Protein AF-A0A2T4DPK3-F1 (afdb_monomer_lite)

Sequence (146 aa):
MIRSFSLILILFILVSCKNNRKTTLDGHSAIIKHDRYYSRKYETYIPNKEDINRGLSLFKNSIIESDYFFKDSPDILDSVYKQYFGYFEEQDKILLINCLCELWDFPEAKNEFNSKLVIPDDGGICYFRAYINLDKNTVNLIVNGE

Structure (mmCIF, N/CA/C/O backbone):
data_AF-A0A2T4DPK3-F1
#
_entry.id   AF-A0A2T4DPK3-F1
#
loop_
_atom_site.group_PDB
_atom_site.id
_atom_site.type_symbol
_atom_site.label_atom_id
_atom_site.label_alt_id
_atom_site.label_comp_id
_atom_site.label_asym_id
_atom_site.label_entity_id
_atom_site.label_seq_id
_atom_site.pdbx_PDB_ins_code
_atom_site.Cartn_x
_atom_site.Cartn_y
_atom_site.Cartn_z
_atom_site.occupancy
_atom_site.B_iso_or_equiv
_atom_site.auth_seq_id
_atom_site.auth_comp_id
_atom_site.auth_asym_id
_atom_site.auth_atom_id
_atom_site.pdbx_PDB_model_num
ATOM 1 N N . MET A 1 1 ? 21.869 40.919 49.041 1.00 46.28 1 MET A N 1
ATOM 2 C CA . MET A 1 1 ? 20.991 39.728 49.026 1.00 46.28 1 MET A CA 1
ATOM 3 C C . MET A 1 1 ? 20.215 39.721 47.710 1.00 46.28 1 MET A C 1
ATOM 5 O O . MET A 1 1 ? 19.106 40.220 47.653 1.00 46.28 1 MET A O 1
ATOM 9 N N . ILE A 1 2 ? 20.827 39.265 46.615 1.00 48.38 2 ILE A N 1
ATOM 10 C CA . ILE A 1 2 ? 20.151 39.124 45.315 1.00 48.38 2 ILE A CA 1
ATOM 11 C C . ILE A 1 2 ? 20.593 37.761 44.799 1.00 48.38 2 ILE A C 1
ATOM 13 O O . ILE A 1 2 ? 21.695 37.605 44.282 1.00 48.38 2 ILE A O 1
ATOM 17 N N . ARG A 1 3 ? 19.792 36.742 45.102 1.00 48.44 3 ARG A N 1
ATOM 18 C CA . ARG A 1 3 ? 20.008 35.365 44.667 1.00 48.44 3 ARG A CA 1
ATOM 19 C C . ARG A 1 3 ? 18.900 35.008 43.683 1.00 48.44 3 ARG A C 1
ATOM 21 O O . ARG A 1 3 ? 17.728 35.140 44.008 1.00 48.44 3 ARG A O 1
ATOM 28 N N . SER A 1 4 ? 19.326 34.503 42.530 1.00 57.00 4 SER A N 1
ATOM 29 C CA . SER A 1 4 ? 18.634 33.435 41.807 1.00 57.00 4 SER A CA 1
ATOM 30 C C . SER A 1 4 ? 17.280 33.776 41.176 1.00 57.00 4 SER A C 1
ATOM 32 O O . SER A 1 4 ? 16.255 33.279 41.622 1.00 57.00 4 SER A O 1
ATOM 34 N N . PHE A 1 5 ? 17.277 34.526 40.068 1.00 52.50 5 PHE A N 1
ATOM 35 C CA . PHE A 1 5 ? 16.100 34.607 39.181 1.00 52.50 5 PHE A CA 1
ATOM 36 C C . PHE A 1 5 ? 16.389 34.361 37.688 1.00 52.50 5 PHE A C 1
ATOM 38 O O . PHE A 1 5 ? 15.512 34.555 36.855 1.00 52.50 5 PHE A O 1
ATOM 45 N N . SER A 1 6 ? 17.582 33.872 37.328 1.00 54.03 6 SER A N 1
ATOM 46 C CA . SER A 1 6 ? 18.004 33.793 35.914 1.00 54.03 6 SER A CA 1
ATOM 47 C C . SER A 1 6 ? 18.073 32.382 35.312 1.00 54.03 6 SER A C 1
ATOM 49 O O . SER A 1 6 ? 18.624 32.227 34.230 1.00 54.03 6 SER A O 1
ATOM 51 N N . LEU A 1 7 ? 17.535 31.345 35.967 1.00 51.59 7 LEU A N 1
ATOM 52 C CA . LEU A 1 7 ? 17.745 29.946 35.540 1.00 51.59 7 LEU A CA 1
ATOM 53 C C . LEU A 1 7 ? 16.506 29.210 34.999 1.00 51.59 7 LEU A C 1
ATOM 55 O O . LEU A 1 7 ? 16.623 28.053 34.614 1.00 51.59 7 LEU A O 1
ATOM 59 N N . ILE A 1 8 ? 15.340 29.860 34.908 1.00 55.25 8 ILE A N 1
ATOM 60 C CA . ILE A 1 8 ? 14.093 29.203 34.454 1.00 55.25 8 ILE A CA 1
ATOM 61 C C . ILE A 1 8 ? 13.805 29.441 32.955 1.00 55.25 8 ILE A C 1
ATOM 63 O O . ILE A 1 8 ? 13.058 28.686 32.340 1.00 55.25 8 ILE A O 1
ATOM 67 N N . LEU A 1 9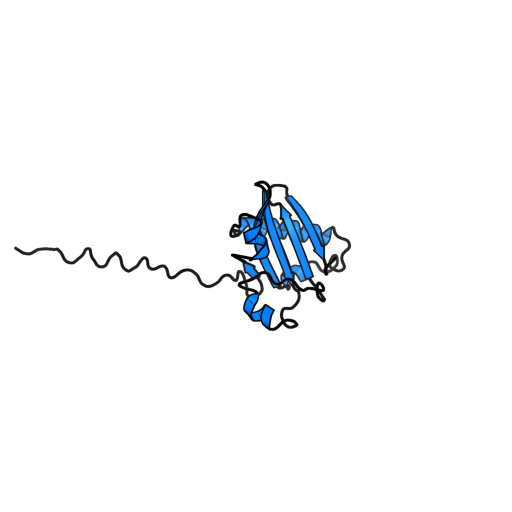 ? 14.449 30.420 32.307 1.00 49.41 9 LEU A N 1
ATOM 68 C CA . LEU A 1 9 ? 14.095 30.815 30.933 1.00 49.41 9 LEU A CA 1
ATOM 69 C C . LEU A 1 9 ? 14.792 30.008 29.816 1.00 49.41 9 LEU A C 1
ATOM 71 O O . LEU A 1 9 ? 14.415 30.125 28.655 1.00 49.41 9 LEU A O 1
ATOM 75 N N . ILE A 1 10 ? 15.783 29.168 30.133 1.00 52.88 10 ILE A N 1
ATOM 76 C CA . ILE A 1 10 ? 16.558 28.423 29.116 1.00 52.88 10 ILE A CA 1
ATOM 77 C C . ILE A 1 10 ? 15.976 27.019 28.845 1.00 52.88 10 ILE A C 1
ATOM 79 O O . ILE A 1 10 ? 16.331 26.382 27.855 1.00 52.88 10 ILE A O 1
ATOM 83 N N . LEU A 1 11 ? 15.014 26.543 29.646 1.00 49.75 11 LEU A N 1
ATOM 84 C CA . LEU A 1 11 ? 14.465 25.188 29.485 1.00 49.75 11 LEU A CA 1
ATOM 85 C C . LEU A 1 11 ? 13.348 25.063 28.429 1.00 49.75 11 LEU A C 1
ATOM 87 O O . LEU A 1 11 ? 12.988 23.951 28.058 1.00 49.75 11 LEU A O 1
ATOM 91 N N . PHE A 1 12 ? 12.818 26.174 27.904 1.00 52.41 12 PHE A N 1
ATOM 92 C CA . PHE A 1 12 ? 11.703 26.152 26.942 1.00 52.41 12 PHE A CA 1
ATOM 93 C C . PHE A 1 12 ? 12.118 26.152 25.459 1.00 52.41 12 PHE A C 1
ATOM 95 O O . PHE A 1 12 ? 11.254 26.080 24.590 1.00 52.41 12 PHE A O 1
ATOM 102 N N . ILE A 1 13 ? 13.418 26.190 25.138 1.00 53.44 13 ILE A N 1
ATOM 103 C CA . ILE A 1 13 ? 13.889 26.336 23.743 1.00 53.44 13 ILE A CA 1
ATOM 104 C C . ILE A 1 13 ? 14.238 24.985 23.077 1.00 53.44 13 ILE A C 1
ATOM 106 O O . ILE A 1 13 ? 14.379 24.915 21.859 1.00 53.44 13 ILE A O 1
ATOM 110 N N . LEU A 1 14 ? 14.300 23.874 23.822 1.00 51.59 14 LEU A N 1
ATOM 111 C CA . LEU A 1 14 ? 14.693 22.567 23.259 1.00 51.59 14 LEU A CA 1
ATOM 112 C C . LEU A 1 14 ? 13.533 21.659 22.820 1.00 51.59 14 LEU A C 1
ATOM 114 O O . LEU A 1 14 ? 13.781 20.596 22.259 1.00 51.59 14 LEU A O 1
ATOM 118 N N . VAL A 1 15 ? 12.273 22.084 22.963 1.00 53.62 15 VAL A N 1
ATOM 119 C CA . VAL A 1 15 ? 11.111 21.355 22.409 1.00 53.62 15 VAL A CA 1
ATOM 120 C C . VAL A 1 15 ? 10.665 21.971 21.078 1.00 53.62 15 VAL A C 1
ATOM 122 O O . VAL A 1 15 ? 9.486 22.043 20.756 1.00 53.62 15 VAL A O 1
ATOM 125 N N . SER A 1 16 ? 11.614 22.421 20.257 1.00 44.09 16 SER A N 1
ATOM 126 C CA . SER A 1 16 ? 11.368 22.573 18.822 1.00 44.09 16 SER A CA 1
ATOM 127 C C . SER A 1 16 ? 11.863 21.309 18.129 1.00 44.09 16 SER A C 1
ATOM 129 O O . SER A 1 16 ? 12.891 21.291 17.452 1.00 44.09 16 SER A O 1
ATOM 131 N N . CYS A 1 17 ? 11.133 20.210 18.344 1.00 53.69 17 CYS A N 1
ATOM 132 C CA . CYS A 1 17 ? 11.230 19.039 17.483 1.00 53.69 17 CYS A CA 1
ATOM 133 C C . CYS A 1 17 ? 10.764 19.471 16.093 1.00 53.69 17 CYS A C 1
ATOM 135 O O . CYS A 1 17 ? 9.573 19.496 15.782 1.00 53.69 17 CYS A O 1
ATOM 137 N N . LYS A 1 18 ? 11.731 19.892 15.276 1.00 48.88 18 LYS A N 1
ATOM 138 C CA . LYS A 1 18 ? 11.544 20.247 13.877 1.00 48.88 18 LYS A CA 1
ATOM 139 C C . LYS A 1 18 ? 11.043 18.995 13.163 1.00 48.88 18 LYS A C 1
ATOM 141 O O . LYS A 1 18 ? 11.782 18.050 12.914 1.00 48.88 18 LYS A O 1
ATOM 146 N N . ASN A 1 19 ? 9.737 19.023 12.944 1.00 46.91 19 ASN A N 1
ATOM 147 C CA . ASN A 1 19 ? 8.870 17.980 12.437 1.00 46.91 19 ASN A CA 1
ATOM 148 C C . ASN A 1 19 ? 9.511 17.162 11.298 1.00 46.91 19 ASN A C 1
ATOM 150 O O . ASN A 1 19 ? 10.030 17.718 10.326 1.00 46.91 19 ASN A O 1
ATOM 154 N N . ASN A 1 20 ? 9.455 15.839 11.445 1.00 45.12 20 ASN A N 1
ATOM 155 C CA . ASN A 1 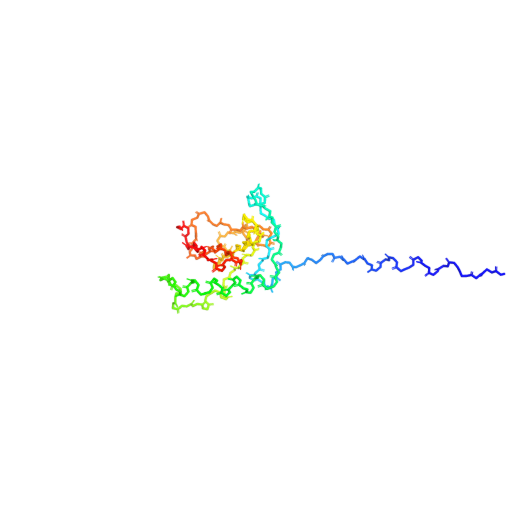20 ? 10.087 14.825 10.605 1.00 45.12 20 ASN A CA 1
ATOM 156 C C . ASN A 1 20 ? 9.738 14.982 9.115 1.00 45.12 20 ASN A C 1
ATOM 158 O O . ASN A 1 20 ? 8.682 14.544 8.655 1.00 45.12 20 ASN A O 1
ATOM 162 N N . ARG A 1 21 ? 10.656 15.549 8.327 1.00 49.47 21 ARG A N 1
ATOM 163 C CA . ARG A 1 21 ? 10.650 15.406 6.865 1.00 49.47 21 ARG A CA 1
ATOM 164 C C . ARG A 1 21 ? 11.509 14.215 6.468 1.00 49.47 21 ARG A C 1
ATOM 166 O O . ARG A 1 21 ? 12.646 14.440 6.079 1.00 49.47 21 ARG A O 1
ATOM 173 N N . LYS A 1 22 ? 10.960 13.000 6.547 1.00 46.69 22 LYS A N 1
ATOM 174 C CA . LYS A 1 22 ? 11.199 11.899 5.589 1.00 46.69 22 LYS A CA 1
ATOM 175 C C . LYS A 1 22 ? 10.021 10.924 5.681 1.00 46.69 22 LYS A C 1
ATOM 177 O O . LYS A 1 22 ? 9.992 10.063 6.548 1.00 46.69 22 LYS A O 1
ATOM 182 N N . THR A 1 23 ? 9.021 11.102 4.821 1.00 50.66 23 THR A N 1
ATOM 183 C CA . THR A 1 23 ? 7.963 10.109 4.560 1.00 50.66 23 THR A CA 1
ATOM 184 C C . THR A 1 23 ? 8.415 9.151 3.465 1.00 50.66 23 THR A C 1
ATOM 186 O O . THR A 1 23 ? 7.747 8.998 2.450 1.00 50.66 23 THR A O 1
ATOM 189 N N . THR A 1 24 ? 9.576 8.534 3.657 1.00 53.00 24 THR A N 1
ATOM 190 C CA . THR A 1 24 ? 10.022 7.417 2.830 1.00 53.00 24 THR A CA 1
ATOM 191 C C . THR A 1 24 ? 10.450 6.284 3.752 1.00 53.00 24 THR A C 1
ATOM 193 O O . THR A 1 24 ? 11.335 6.469 4.585 1.00 53.00 24 THR A O 1
ATOM 196 N N . LEU A 1 25 ? 9.757 5.143 3.670 1.00 58.50 25 LEU A N 1
ATOM 197 C CA . LEU A 1 25 ? 10.115 3.920 4.413 1.00 58.50 25 LEU A CA 1
ATOM 198 C C . LEU A 1 25 ? 11.421 3.325 3.863 1.00 58.50 25 LEU A C 1
ATOM 200 O O . LEU A 1 25 ? 12.259 2.838 4.615 1.00 58.50 25 LEU A O 1
ATOM 204 N N . ASP A 1 26 ? 11.604 3.474 2.556 1.00 62.12 26 ASP A N 1
ATOM 205 C CA . ASP A 1 26 ? 12.797 3.230 1.759 1.00 62.12 26 ASP A CA 1
ATOM 206 C C . ASP A 1 26 ? 12.691 4.134 0.510 1.00 62.12 26 ASP A C 1
ATOM 208 O O . ASP A 1 26 ? 11.678 4.810 0.311 1.00 62.12 26 ASP A O 1
ATOM 212 N N . GLY A 1 27 ? 13.722 4.212 -0.333 1.00 71.31 27 GLY A N 1
ATOM 213 C CA . GLY A 1 27 ? 13.691 5.045 -1.549 1.00 71.31 27 GLY A CA 1
ATOM 214 C C . GLY A 1 27 ? 12.583 4.689 -2.556 1.00 71.31 27 GLY A C 1
ATOM 215 O O . GLY A 1 27 ? 12.406 5.425 -3.524 1.00 71.31 27 GLY A O 1
ATOM 216 N N . HIS A 1 28 ? 11.842 3.600 -2.325 1.00 85.25 28 HIS A N 1
ATOM 217 C CA . HIS A 1 28 ? 10.773 3.092 -3.177 1.00 85.25 28 HIS A CA 1
ATOM 218 C C . HIS A 1 28 ? 9.397 3.130 -2.500 1.00 85.25 28 HIS A C 1
ATOM 220 O O . HIS A 1 28 ? 8.419 2.740 -3.118 1.00 85.25 28 HIS A O 1
ATOM 226 N N . SER A 1 29 ? 9.274 3.623 -1.268 1.00 90.94 29 SER A N 1
ATOM 227 C CA . SER A 1 29 ? 8.033 3.545 -0.497 1.00 90.94 29 SER A CA 1
ATOM 228 C C . SER A 1 29 ? 7.643 4.899 0.070 1.00 90.94 29 SER A C 1
ATOM 230 O O . SER A 1 29 ? 8.423 5.507 0.800 1.00 90.94 29 SER A O 1
ATOM 232 N N . ALA A 1 30 ? 6.406 5.327 -0.164 1.00 92.38 30 ALA A N 1
ATOM 233 C CA . ALA A 1 30 ? 5.857 6.583 0.334 1.00 92.38 30 ALA A CA 1
ATOM 234 C C . ALA A 1 30 ? 4.590 6.363 1.169 1.00 92.38 30 ALA A C 1
ATOM 236 O O . ALA A 1 30 ? 3.742 5.542 0.832 1.00 92.38 30 ALA A O 1
ATOM 237 N N . ILE A 1 31 ? 4.424 7.143 2.240 1.00 93.38 31 ILE A N 1
ATOM 238 C CA . ILE A 1 31 ? 3.141 7.247 2.951 1.00 93.38 31 ILE A CA 1
ATOM 239 C C . ILE A 1 31 ? 2.464 8.539 2.512 1.00 93.38 31 ILE A C 1
ATOM 241 O O . ILE A 1 31 ? 2.960 9.636 2.790 1.00 93.38 31 ILE A O 1
ATOM 245 N N . ILE A 1 32 ? 1.321 8.407 1.849 1.00 93.62 32 ILE A N 1
ATOM 246 C CA . ILE A 1 32 ? 0.525 9.531 1.371 1.00 93.62 32 ILE A CA 1
ATOM 247 C C . ILE A 1 32 ? -0.361 9.997 2.517 1.00 93.62 32 ILE A C 1
ATOM 249 O O . ILE A 1 32 ? -1.195 9.259 3.031 1.00 93.62 32 ILE A O 1
ATOM 253 N N . LYS A 1 33 ? -0.145 11.237 2.954 1.00 87.88 33 LYS A N 1
ATOM 254 C CA . LYS A 1 33 ? -0.878 11.815 4.092 1.00 87.88 33 LYS A CA 1
ATOM 255 C C . LYS A 1 33 ? -2.225 12.396 3.696 1.00 87.88 33 LYS A C 1
ATOM 257 O O . LYS A 1 33 ? -3.095 12.553 4.541 1.00 87.88 33 LYS A O 1
ATOM 262 N N . HIS A 1 34 ? -2.345 12.807 2.443 1.00 84.00 34 HIS A N 1
ATOM 263 C CA . HIS A 1 34 ? -3.517 13.494 1.946 1.00 84.00 34 HIS A CA 1
ATOM 264 C C . HIS A 1 34 ? -3.622 13.249 0.449 1.00 84.00 34 HIS A C 1
ATOM 266 O O . HIS A 1 34 ? -2.676 13.507 -0.292 1.00 84.00 34 HIS A O 1
ATOM 272 N N . ASP A 1 35 ? -4.802 12.840 0.005 1.00 86.56 35 ASP A N 1
ATOM 273 C CA . ASP A 1 35 ? -5.155 12.785 -1.404 1.00 86.56 35 ASP A CA 1
ATOM 274 C C . ASP A 1 35 ? -6.469 13.540 -1.606 1.00 86.56 35 ASP A C 1
ATOM 276 O O . ASP A 1 35 ? -7.427 13.335 -0.870 1.00 86.56 35 ASP A O 1
ATOM 280 N N . ARG A 1 36 ? -6.527 14.469 -2.566 1.00 82.31 36 ARG A N 1
ATOM 281 C CA . ARG A 1 36 ? -7.689 15.366 -2.695 1.00 82.31 36 ARG A CA 1
ATOM 282 C C . ARG A 1 36 ? -8.980 14.605 -2.999 1.00 82.31 36 ARG A C 1
ATOM 284 O O . ARG A 1 36 ? -10.038 15.051 -2.560 1.00 82.31 36 ARG A O 1
ATOM 291 N N . TYR A 1 37 ? -8.907 13.524 -3.769 1.00 82.44 37 TYR A N 1
ATOM 292 C CA . TYR A 1 37 ? -10.083 12.748 -4.136 1.00 82.44 37 TYR A CA 1
ATOM 293 C C . TYR A 1 37 ? -10.598 11.974 -2.921 1.00 82.44 37 TYR A C 1
ATOM 295 O O . TYR A 1 37 ? -11.745 12.165 -2.514 1.00 82.44 37 TYR A O 1
ATOM 303 N N . TYR A 1 38 ? -9.731 11.188 -2.280 1.00 83.62 38 TYR A N 1
ATOM 304 C CA . TYR A 1 38 ? -10.141 10.366 -1.141 1.00 83.62 38 TYR A CA 1
ATOM 305 C C . TYR A 1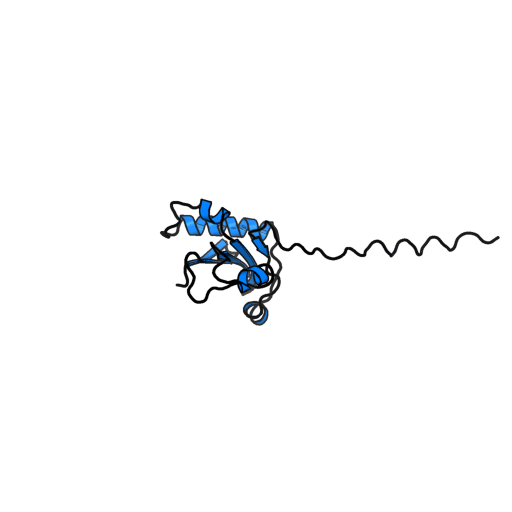 38 ? -10.472 11.197 0.100 1.00 83.62 38 TYR A C 1
ATOM 307 O O . TYR A 1 38 ? -11.498 10.950 0.725 1.00 83.62 38 TYR A O 1
ATOM 315 N N . SER A 1 39 ? -9.697 12.239 0.415 1.00 81.50 39 SER A N 1
ATOM 316 C CA . SER A 1 39 ? -9.938 13.096 1.588 1.00 81.50 39 SER A CA 1
ATOM 317 C C . SER A 1 39 ? -11.242 13.899 1.518 1.00 81.50 39 SER A C 1
ATOM 319 O O . SER A 1 39 ? -11.667 14.456 2.525 1.00 81.50 39 SER A O 1
ATOM 321 N N . ARG A 1 40 ? -11.887 14.003 0.347 1.00 85.12 40 ARG A N 1
ATOM 322 C CA . ARG A 1 40 ? -13.227 14.607 0.223 1.00 85.12 40 ARG A CA 1
ATOM 323 C C . ARG A 1 40 ? -14.355 13.622 0.510 1.00 85.12 40 ARG A C 1
ATOM 325 O O . ARG A 1 40 ? -15.450 14.059 0.849 1.00 85.12 40 ARG A O 1
ATOM 332 N N . LYS A 1 41 ? -14.106 12.330 0.304 1.00 91.56 41 LYS A N 1
ATOM 333 C CA . LYS A 1 41 ? -15.110 11.267 0.398 1.00 91.56 41 LYS A CA 1
ATOM 334 C C . LYS A 1 41 ? -15.014 10.494 1.715 1.00 91.56 41 LYS A C 1
ATOM 336 O O . LYS A 1 41 ? -16.034 10.030 2.208 1.00 91.56 41 LYS A O 1
ATOM 341 N N . TYR A 1 42 ? -13.814 10.390 2.276 1.00 93.62 42 TYR A N 1
ATOM 342 C CA . TYR A 1 42 ? -13.504 9.527 3.407 1.00 93.62 42 TYR A CA 1
ATOM 343 C C . TYR A 1 42 ? -12.702 10.258 4.481 1.00 93.62 42 TYR A C 1
ATOM 345 O O . TYR A 1 42 ? -11.923 11.172 4.194 1.00 93.62 42 TYR A O 1
ATOM 353 N N . GLU A 1 43 ? -12.850 9.800 5.722 1.00 94.94 43 GLU A N 1
ATOM 354 C CA . GLU A 1 43 ? -11.947 10.170 6.806 1.00 94.94 43 GLU A CA 1
ATOM 355 C C . GLU A 1 43 ? -10.603 9.464 6.603 1.00 94.94 43 GLU A C 1
ATOM 357 O O . GLU A 1 43 ? -10.554 8.250 6.426 1.00 94.94 43 GLU A O 1
ATOM 362 N N . THR A 1 44 ? -9.501 10.212 6.610 1.00 94.94 44 THR A N 1
ATOM 363 C CA . THR A 1 44 ? -8.162 9.665 6.345 1.00 94.94 44 THR A CA 1
ATOM 364 C C . THR A 1 44 ? -7.354 9.489 7.619 1.00 94.94 44 THR A C 1
ATOM 366 O O . THR A 1 44 ? -7.419 10.335 8.511 1.00 94.94 44 THR A O 1
ATOM 369 N N . TYR A 1 45 ? -6.492 8.476 7.657 1.00 95.56 45 TYR A N 1
ATOM 370 C CA . TYR A 1 45 ? -5.508 8.289 8.721 1.00 95.56 45 TYR A CA 1
ATOM 371 C C . TYR A 1 45 ? -4.122 8.001 8.137 1.00 95.56 45 TYR A C 1
ATOM 373 O O . TYR A 1 45 ? -3.980 7.625 6.976 1.00 95.56 45 TYR A O 1
ATOM 381 N N . ILE A 1 46 ? -3.078 8.191 8.944 1.00 95.56 46 ILE A N 1
ATOM 382 C CA . ILE A 1 46 ? -1.708 7.834 8.560 1.00 95.56 46 ILE A CA 1
ATOM 383 C C . ILE A 1 46 ? -1.465 6.384 8.996 1.00 95.56 46 ILE A C 1
ATOM 385 O O . ILE A 1 46 ? -1.433 6.142 10.207 1.00 95.56 46 ILE A O 1
ATOM 389 N N . PRO A 1 47 ? -1.269 5.431 8.063 1.00 96.25 47 PRO A N 1
ATOM 390 C CA . PRO A 1 47 ? -0.979 4.048 8.412 1.00 96.25 47 PRO A CA 1
ATOM 391 C C . PRO A 1 47 ? 0.284 3.929 9.253 1.00 96.25 47 PRO A C 1
ATOM 393 O O . PRO A 1 47 ? 1.312 4.544 8.951 1.00 96.25 47 PRO A O 1
ATOM 396 N N . ASN A 1 48 ? 0.210 3.125 10.308 1.00 96.00 48 ASN A N 1
ATOM 397 C CA . ASN A 1 48 ? 1.381 2.786 11.100 1.00 96.00 48 ASN A CA 1
ATOM 398 C C . ASN A 1 48 ? 2.108 1.562 10.499 1.00 96.00 48 ASN A C 1
ATOM 400 O O . ASN A 1 48 ? 1.692 0.983 9.495 1.00 96.00 48 ASN A O 1
ATOM 404 N N . LYS A 1 49 ? 3.224 1.155 11.114 1.00 95.38 49 LYS A N 1
ATOM 405 C CA . LYS A 1 49 ? 4.020 0.013 10.636 1.00 95.38 49 LYS A CA 1
ATOM 406 C C . LYS A 1 49 ? 3.245 -1.312 10.660 1.00 95.38 49 LYS A C 1
ATOM 408 O O . LYS A 1 49 ? 3.462 -2.153 9.795 1.00 95.38 49 LYS A O 1
ATOM 413 N N . GLU A 1 50 ? 2.377 -1.507 11.646 1.00 96.88 50 GLU A N 1
ATOM 414 C CA . GLU A 1 50 ? 1.559 -2.715 11.773 1.00 96.88 50 GLU A CA 1
ATOM 415 C C . GLU A 1 50 ? 0.508 -2.785 10.663 1.00 96.88 50 GLU A C 1
ATOM 417 O O . GLU A 1 50 ? 0.414 -3.811 9.992 1.00 96.88 50 GLU A O 1
ATOM 422 N N . ASP A 1 51 ? -0.195 -1.677 10.405 1.00 97.69 51 ASP A N 1
ATOM 423 C CA . ASP A 1 51 ? -1.158 -1.554 9.309 1.00 97.69 51 ASP A CA 1
ATOM 424 C C . ASP A 1 51 ? -0.491 -1.903 7.968 1.00 97.69 51 ASP A C 1
ATOM 426 O O . ASP A 1 51 ? -1.005 -2.721 7.206 1.00 97.69 51 ASP A O 1
ATOM 430 N N . ILE A 1 52 ? 0.692 -1.329 7.708 1.00 96.56 52 ILE A N 1
ATOM 431 C CA . ILE A 1 52 ? 1.460 -1.558 6.476 1.00 96.56 52 ILE A CA 1
ATOM 432 C C . ILE A 1 52 ? 1.898 -3.018 6.360 1.00 96.56 52 ILE A C 1
ATOM 434 O O . ILE A 1 52 ? 1.694 -3.633 5.318 1.00 96.56 52 ILE A O 1
ATOM 438 N N . ASN A 1 53 ? 2.471 -3.595 7.417 1.00 95.69 53 ASN A N 1
ATOM 439 C CA . ASN A 1 53 ? 2.934 -4.982 7.389 1.00 95.69 53 ASN A CA 1
ATOM 440 C C . ASN A 1 53 ? 1.776 -5.968 7.191 1.00 95.69 53 ASN A C 1
ATOM 442 O O . ASN A 1 53 ? 1.897 -6.915 6.413 1.00 95.69 53 ASN A O 1
ATOM 446 N N . ARG A 1 54 ? 0.648 -5.739 7.875 1.00 96.94 54 ARG A N 1
ATOM 447 C CA . ARG A 1 54 ? -0.559 -6.558 7.732 1.00 96.94 54 ARG A CA 1
ATOM 448 C C . ARG A 1 54 ? -1.119 -6.453 6.319 1.00 96.94 54 ARG A C 1
ATOM 450 O O . ARG A 1 54 ? -1.393 -7.476 5.700 1.00 96.94 54 ARG A O 1
ATOM 457 N N . GLY A 1 55 ? -1.225 -5.235 5.794 1.00 96.38 55 GLY A N 1
ATOM 458 C CA . GLY A 1 55 ? -1.672 -4.997 4.430 1.00 96.38 55 GLY A CA 1
ATOM 459 C C . GLY A 1 55 ? -0.771 -5.650 3.388 1.00 96.38 55 GLY A C 1
ATOM 460 O O . GLY A 1 55 ? -1.262 -6.356 2.518 1.00 96.38 55 GLY A O 1
ATOM 461 N N . LEU A 1 56 ? 0.550 -5.502 3.504 1.00 94.00 56 LEU A N 1
ATOM 462 C CA . LEU A 1 56 ? 1.498 -6.151 2.595 1.00 94.00 56 LEU A CA 1
ATOM 463 C C . LEU A 1 56 ? 1.381 -7.676 2.622 1.00 94.00 56 LEU A C 1
ATOM 465 O O . LEU A 1 56 ? 1.457 -8.298 1.570 1.00 94.00 56 LEU A O 1
ATOM 469 N N . SER A 1 57 ? 1.177 -8.273 3.798 1.00 93.75 57 SER A N 1
ATOM 470 C CA . SER A 1 57 ? 0.958 -9.718 3.922 1.00 93.75 57 SER A CA 1
ATOM 471 C C . SER A 1 57 ? -0.296 -10.165 3.159 1.00 93.75 57 SER A C 1
ATOM 473 O O . SER A 1 57 ? -0.225 -11.062 2.320 1.00 93.75 57 SER A O 1
ATOM 475 N N . LEU A 1 58 ? -1.428 -9.482 3.373 1.00 94.88 58 LEU A N 1
ATOM 476 C CA . LEU A 1 58 ? -2.685 -9.764 2.668 1.00 94.88 58 LEU A CA 1
ATOM 477 C C . LEU A 1 58 ? -2.550 -9.555 1.152 1.00 94.88 58 LEU A C 1
ATOM 479 O O . LEU A 1 58 ? -2.998 -10.386 0.366 1.00 94.88 58 LEU A O 1
ATOM 483 N N . PHE A 1 59 ? -1.884 -8.476 0.744 1.00 92.56 59 PHE A N 1
ATOM 484 C CA . PHE A 1 59 ? -1.633 -8.164 -0.657 1.00 92.56 59 PHE A CA 1
ATOM 485 C C . PHE A 1 59 ? -0.774 -9.232 -1.344 1.00 92.56 59 PHE A C 1
ATOM 487 O O . PHE A 1 59 ? -1.167 -9.736 -2.395 1.00 92.56 59 PHE A O 1
ATOM 494 N N . LYS A 1 60 ? 0.354 -9.633 -0.740 1.00 89.19 60 LYS A N 1
ATOM 495 C CA . LYS A 1 60 ? 1.225 -10.689 -1.283 1.00 89.19 60 LYS A CA 1
ATOM 496 C C . LYS A 1 60 ? 0.456 -11.997 -1.478 1.00 89.19 60 LYS A C 1
ATOM 498 O O . LYS A 1 60 ? 0.560 -12.596 -2.543 1.00 89.19 60 LYS A O 1
ATOM 503 N N . ASN A 1 61 ? -0.367 -12.388 -0.506 1.00 89.31 61 ASN A N 1
ATOM 504 C CA . ASN A 1 61 ? -1.203 -13.583 -0.628 1.00 89.31 61 ASN A CA 1
ATOM 505 C C . ASN A 1 61 ? -2.206 -13.457 -1.785 1.00 89.31 61 ASN A C 1
ATOM 507 O O . ASN A 1 61 ? -2.299 -14.368 -2.600 1.00 89.31 61 ASN A O 1
ATOM 511 N N . SER A 1 62 ? -2.878 -12.306 -1.924 1.00 88.81 62 SER A N 1
ATOM 512 C CA . SER A 1 62 ? -3.835 -12.084 -3.019 1.00 88.81 62 SER A CA 1
ATOM 513 C C . SER A 1 62 ? -3.194 -12.141 -4.412 1.00 88.81 62 SER A C 1
ATOM 515 O O . SER A 1 62 ? -3.809 -12.650 -5.343 1.00 88.81 62 SER A O 1
ATOM 517 N N . ILE A 1 63 ? -1.946 -11.677 -4.551 1.00 84.38 63 ILE A N 1
ATOM 518 C CA . ILE A 1 63 ? -1.189 -11.746 -5.810 1.00 84.38 63 ILE A CA 1
ATOM 519 C C . ILE A 1 63 ? -0.803 -13.193 -6.139 1.00 84.38 63 ILE A C 1
ATOM 521 O O . ILE A 1 63 ? -0.889 -13.603 -7.291 1.00 84.38 63 ILE A O 1
ATOM 525 N N . ILE A 1 64 ? -0.393 -13.979 -5.142 1.00 82.25 64 ILE A N 1
ATOM 526 C CA . ILE A 1 64 ? -0.036 -15.393 -5.341 1.00 82.25 64 ILE A CA 1
ATOM 527 C C . ILE A 1 64 ? -1.266 -16.224 -5.734 1.00 82.25 64 ILE A C 1
ATOM 529 O O . ILE A 1 64 ? -1.166 -17.132 -6.559 1.00 82.25 64 ILE A O 1
ATOM 533 N N . GLU A 1 65 ? -2.419 -15.926 -5.134 1.00 82.31 65 GLU A N 1
ATOM 534 C CA . GLU A 1 65 ? -3.685 -16.609 -5.419 1.00 82.31 65 GLU A CA 1
ATOM 535 C C . GLU A 1 65 ? -4.291 -16.197 -6.762 1.00 82.31 65 GLU A C 1
ATOM 537 O O . GLU A 1 65 ? -4.992 -16.987 -7.394 1.00 82.31 65 GLU A O 1
ATOM 542 N N . SER A 1 66 ? -4.015 -14.977 -7.217 1.00 75.81 66 SER A N 1
ATOM 543 C CA . SER A 1 66 ? -4.438 -14.520 -8.532 1.00 75.81 66 SER A CA 1
ATOM 544 C C . SER A 1 66 ? -3.610 -15.168 -9.647 1.00 75.81 66 SER A C 1
ATOM 546 O O . SER A 1 66 ? -2.387 -15.241 -9.563 1.00 75.81 66 SER A O 1
ATOM 548 N N . ASP A 1 67 ? -4.249 -15.576 -10.744 1.00 66.94 67 ASP A N 1
ATOM 549 C CA . ASP A 1 67 ? -3.564 -16.086 -11.947 1.00 66.94 67 ASP A CA 1
ATOM 550 C C . ASP A 1 67 ? -2.910 -14.963 -12.786 1.00 66.94 67 ASP A C 1
ATOM 552 O O . ASP A 1 67 ? -2.767 -15.066 -14.005 1.00 66.94 67 ASP A O 1
ATOM 556 N N . TYR A 1 68 ? -2.498 -13.863 -12.150 1.00 70.56 68 TYR A N 1
ATOM 557 C CA . TYR A 1 68 ? -1.757 -12.808 -12.832 1.00 70.56 68 TYR A CA 1
ATOM 558 C C . TYR A 1 68 ? -0.327 -13.264 -13.145 1.00 70.56 68 TYR A C 1
ATOM 560 O O . TYR A 1 68 ? 0.257 -14.106 -12.462 1.00 70.56 68 TYR A O 1
ATOM 568 N N . PHE A 1 69 ? 0.266 -12.629 -14.158 1.00 64.56 69 PHE A N 1
ATOM 569 C CA . PHE A 1 69 ? 1.614 -12.885 -14.688 1.00 64.56 69 PHE A CA 1
ATOM 570 C C . PHE A 1 69 ? 2.728 -12.973 -13.622 1.00 64.56 69 PHE A C 1
ATOM 572 O O . PHE A 1 69 ? 3.783 -13.552 -13.858 1.00 64.56 69 PHE A O 1
ATOM 579 N N . PHE A 1 70 ? 2.499 -12.418 -12.432 1.00 64.88 70 PHE A N 1
ATOM 580 C CA . PHE A 1 70 ? 3.478 -12.323 -11.350 1.00 64.88 70 PHE A CA 1
ATOM 581 C C . PHE A 1 70 ? 3.428 -13.468 -10.335 1.00 64.88 70 PHE A C 1
ATOM 583 O O . PHE A 1 70 ? 4.247 -13.485 -9.417 1.00 64.88 70 PHE A O 1
ATOM 590 N N . LYS A 1 71 ? 2.532 -14.448 -10.508 1.00 67.25 71 LYS A N 1
ATOM 591 C CA . LYS A 1 71 ? 2.497 -15.680 -9.702 1.00 67.25 71 LYS A CA 1
ATOM 592 C C . LYS A 1 71 ? 3.857 -16.384 -9.656 1.00 67.25 71 LYS A C 1
ATOM 594 O O . LYS A 1 71 ? 4.278 -16.854 -8.602 1.00 67.25 71 LYS A O 1
ATOM 599 N N . ASP A 1 72 ? 4.570 -16.370 -10.780 1.00 70.00 72 ASP A N 1
ATOM 600 C CA . ASP A 1 72 ? 5.886 -16.996 -10.932 1.00 70.00 72 ASP A CA 1
ATOM 601 C C . ASP A 1 72 ? 7.047 -16.087 -10.482 1.00 70.00 72 ASP A C 1
ATOM 603 O O . ASP A 1 72 ? 8.213 -16.472 -10.549 1.00 70.00 72 ASP A O 1
ATOM 607 N N . SER A 1 73 ? 6.770 -14.852 -10.051 1.00 72.19 73 SER A N 1
ATOM 608 C CA . SER A 1 73 ? 7.788 -13.874 -9.638 1.00 72.19 73 SER A CA 1
ATOM 609 C C . SER A 1 73 ? 7.277 -12.929 -8.539 1.00 72.19 73 SER A C 1
ATOM 611 O O . SER A 1 73 ? 7.261 -11.710 -8.729 1.00 72.19 73 SER A O 1
ATOM 613 N N . PRO A 1 74 ? 6.890 -13.456 -7.360 1.00 70.25 74 PRO A N 1
ATOM 614 C CA . PRO A 1 74 ? 6.363 -12.649 -6.255 1.00 70.25 74 PRO A CA 1
ATOM 615 C C . PRO A 1 74 ? 7.382 -11.630 -5.721 1.00 70.25 74 PRO A C 1
ATOM 617 O O . PRO A 1 74 ? 6.998 -10.584 -5.192 1.00 70.25 74 PRO A O 1
ATOM 620 N N . ASP A 1 75 ? 8.675 -11.894 -5.916 1.00 77.62 75 ASP A N 1
ATOM 621 C CA . ASP A 1 75 ? 9.777 -11.012 -5.519 1.00 77.62 75 ASP A CA 1
ATOM 622 C C . ASP A 1 75 ? 9.751 -9.661 -6.249 1.00 77.62 75 ASP A C 1
ATOM 624 O O . ASP A 1 75 ? 10.315 -8.680 -5.757 1.00 77.62 75 ASP A O 1
ATOM 628 N N . ILE A 1 76 ? 9.044 -9.555 -7.385 1.00 76.75 76 ILE A N 1
ATOM 629 C CA . ILE A 1 76 ? 8.882 -8.276 -8.085 1.00 76.75 76 ILE A CA 1
ATOM 630 C C . ILE A 1 76 ? 8.252 -7.221 -7.173 1.00 76.75 76 ILE A C 1
ATOM 632 O O . ILE A 1 76 ? 8.619 -6.045 -7.234 1.00 76.75 76 ILE A O 1
ATOM 636 N N . LEU A 1 77 ? 7.378 -7.650 -6.256 1.00 79.12 77 LEU A N 1
ATOM 637 C CA . LEU A 1 77 ? 6.727 -6.775 -5.295 1.00 79.12 77 LEU A CA 1
ATOM 638 C C . LEU A 1 77 ? 7.735 -6.093 -4.376 1.00 79.12 77 LEU A C 1
ATOM 640 O O . LEU A 1 77 ? 7.428 -5.027 -3.865 1.00 79.12 77 LEU A O 1
ATOM 644 N N . ASP A 1 78 ? 8.937 -6.624 -4.178 1.00 83.31 78 ASP A N 1
ATOM 645 C CA . ASP A 1 78 ? 9.952 -5.960 -3.361 1.00 83.31 78 ASP A CA 1
ATOM 646 C C . ASP A 1 78 ? 10.715 -4.884 -4.158 1.00 83.31 78 ASP A C 1
ATOM 648 O O . ASP A 1 78 ? 11.144 -3.886 -3.578 1.00 83.31 78 ASP A O 1
ATOM 652 N N . SER A 1 79 ? 10.781 -5.008 -5.489 1.00 84.25 79 SER A N 1
ATOM 653 C CA . SER A 1 79 ? 11.420 -4.026 -6.382 1.00 84.25 79 SER A CA 1
ATOM 654 C C . SER A 1 79 ? 10.538 -2.849 -6.810 1.00 84.25 79 SER A C 1
ATOM 656 O O . SER A 1 79 ? 11.076 -1.813 -7.196 1.00 84.25 79 SER A O 1
ATOM 658 N N . VAL A 1 80 ? 9.208 -2.969 -6.727 1.00 88.12 80 VAL A N 1
ATOM 659 C CA . VAL A 1 80 ? 8.300 -1.898 -7.169 1.00 88.12 80 VAL A CA 1
ATOM 660 C C . VAL A 1 80 ? 8.237 -0.727 -6.192 1.00 88.12 80 VAL A C 1
ATOM 662 O O . VAL A 1 80 ? 8.358 -0.889 -4.969 1.00 88.12 80 VAL A O 1
ATOM 665 N N . TYR A 1 81 ? 7.938 0.445 -6.743 1.00 90.69 81 TYR A N 1
ATOM 666 C CA . TYR A 1 81 ? 7.551 1.621 -5.985 1.00 90.69 81 TYR A CA 1
ATOM 667 C C . TYR A 1 81 ? 6.184 1.408 -5.334 1.00 90.69 81 TYR A C 1
ATOM 669 O O . TYR A 1 81 ? 5.270 0.900 -5.975 1.00 90.69 81 TYR A O 1
ATOM 677 N N . LYS A 1 82 ? 6.028 1.801 -4.068 1.00 93.00 82 LYS A N 1
ATOM 678 C CA . LYS A 1 82 ? 4.821 1.605 -3.260 1.00 93.00 82 LYS A CA 1
ATOM 679 C C . LYS A 1 82 ? 4.354 2.910 -2.643 1.00 93.00 82 LYS A C 1
ATOM 681 O O . LYS A 1 82 ? 5.144 3.646 -2.057 1.00 93.00 82 LYS A O 1
ATOM 686 N N . GLN A 1 83 ? 3.058 3.166 -2.692 1.00 93.94 83 GLN A N 1
ATOM 687 C CA . GLN A 1 83 ? 2.430 4.239 -1.936 1.00 93.94 83 GLN A CA 1
ATOM 688 C C . GLN A 1 83 ? 1.361 3.653 -1.022 1.00 93.94 83 GLN A C 1
ATOM 690 O O . GLN A 1 83 ? 0.530 2.860 -1.458 1.00 93.94 83 GLN A O 1
ATOM 695 N N . TYR A 1 84 ? 1.387 4.060 0.242 1.00 96.00 84 TYR A N 1
ATOM 696 C CA . TYR A 1 84 ? 0.430 3.645 1.260 1.00 96.00 84 TYR A CA 1
ATOM 697 C C . TYR A 1 84 ? -0.478 4.815 1.606 1.00 96.00 84 TYR A C 1
ATOM 699 O O . TYR A 1 84 ? 0.010 5.905 1.917 1.00 96.00 84 TYR A O 1
ATOM 707 N N . PHE A 1 85 ? -1.786 4.590 1.593 1.00 96.56 85 PHE A N 1
ATOM 708 C CA . PHE A 1 85 ? -2.778 5.598 1.948 1.00 96.56 85 PHE A CA 1
ATOM 709 C C . PHE A 1 85 ? -3.881 4.978 2.809 1.00 96.56 85 PHE A C 1
ATOM 711 O O . PHE A 1 85 ? -4.467 3.968 2.429 1.00 96.56 85 PHE A O 1
ATOM 718 N N . GLY A 1 86 ? -4.135 5.562 3.981 1.00 97.12 86 GLY A N 1
ATOM 719 C CA . GLY A 1 86 ? -5.112 5.059 4.944 1.00 97.12 86 GLY A CA 1
ATOM 720 C C . GLY A 1 86 ? -6.389 5.890 4.961 1.00 97.12 86 GLY A C 1
ATOM 721 O O . GLY A 1 86 ? -6.332 7.119 5.055 1.00 97.12 86 GLY A O 1
ATOM 722 N N . TYR A 1 87 ? -7.544 5.232 4.922 1.00 97.25 87 TYR A N 1
ATOM 723 C CA . TYR A 1 87 ? -8.842 5.869 5.137 1.00 97.25 87 TYR A CA 1
ATOM 724 C C . TYR A 1 87 ? -9.843 4.938 5.822 1.00 97.25 87 TYR A C 1
ATOM 726 O O . TYR A 1 87 ? -9.607 3.739 5.932 1.00 97.25 87 TYR A O 1
ATOM 734 N N . PHE A 1 88 ? -10.946 5.501 6.303 1.00 96.56 88 PHE A N 1
ATOM 735 C CA . PHE A 1 88 ? -12.057 4.759 6.881 1.00 96.56 88 PHE A CA 1
ATOM 736 C C . PHE A 1 88 ? -13.246 4.726 5.920 1.00 96.56 88 PHE A C 1
ATOM 738 O O . PHE A 1 88 ? -13.656 5.763 5.392 1.00 96.56 88 PHE A O 1
ATOM 745 N N . GLU A 1 89 ? -13.821 3.542 5.732 1.00 95.31 89 GLU A N 1
ATOM 746 C CA . GLU A 1 89 ? -15.068 3.319 4.997 1.00 95.31 89 GLU A CA 1
ATOM 747 C C . GLU A 1 89 ? -16.007 2.517 5.897 1.00 95.31 89 GLU A C 1
ATOM 749 O O . GLU A 1 89 ? -15.643 1.445 6.359 1.00 95.31 89 GLU A O 1
ATOM 754 N N . GLU A 1 90 ? -17.184 3.064 6.214 1.00 94.31 90 GLU A N 1
ATOM 755 C CA . GLU A 1 90 ? -18.151 2.413 7.120 1.00 94.31 90 GLU A CA 1
ATOM 756 C C . GLU A 1 90 ? -17.542 1.961 8.468 1.00 94.31 90 GLU A C 1
ATOM 758 O O . GLU A 1 90 ? -17.847 0.890 8.972 1.00 94.31 90 GLU A O 1
ATOM 763 N N . GLN A 1 91 ? -16.676 2.794 9.060 1.00 95.44 91 GLN A N 1
ATOM 764 C CA . GLN A 1 91 ? -15.889 2.511 10.277 1.00 95.44 91 GLN A CA 1
ATOM 765 C C . GLN A 1 91 ? -14.779 1.457 10.140 1.00 95.44 91 GLN A C 1
ATOM 767 O O . GLN A 1 91 ? -13.973 1.336 11.063 1.00 95.44 91 GLN A O 1
ATOM 772 N N . ASP A 1 92 ? -14.669 0.767 9.008 1.00 97.50 92 ASP A N 1
ATOM 773 C CA . ASP A 1 92 ? -13.556 -0.141 8.767 1.00 97.50 92 ASP A CA 1
ATOM 774 C C . ASP A 1 92 ? -12.311 0.623 8.332 1.00 97.50 92 ASP A C 1
ATOM 776 O O . ASP A 1 92 ? -12.363 1.583 7.554 1.00 97.50 92 ASP A O 1
ATOM 780 N N . LYS A 1 93 ? -11.160 0.147 8.792 1.00 97.81 93 LYS A N 1
ATOM 781 C CA . LYS A 1 93 ? -9.854 0.652 8.402 1.00 97.81 93 LYS A CA 1
ATOM 782 C C . LYS A 1 93 ? -9.446 0.086 7.039 1.00 97.81 93 LYS A C 1
ATOM 784 O O . LYS A 1 93 ? -9.146 -1.104 6.908 1.00 97.81 93 LYS A O 1
ATOM 789 N N . ILE A 1 94 ? -9.353 0.960 6.041 1.00 98.12 94 ILE A N 1
ATOM 790 C CA . ILE A 1 94 ? -8.912 0.624 4.688 1.00 98.12 94 ILE A CA 1
ATOM 791 C C . ILE A 1 94 ? -7.489 1.126 4.446 1.00 98.12 94 ILE A C 1
ATOM 793 O O . ILE A 1 94 ? -7.184 2.312 4.599 1.00 98.12 94 ILE A O 1
ATOM 797 N N . LEU A 1 95 ? -6.623 0.218 4.005 1.00 98.00 95 LEU A N 1
ATOM 798 C CA . LEU A 1 95 ? -5.303 0.536 3.485 1.00 98.00 95 LEU A CA 1
ATOM 799 C C . LEU A 1 95 ? -5.300 0.376 1.967 1.00 98.00 95 LEU A C 1
ATOM 801 O O . LEU A 1 95 ? -5.442 -0.727 1.443 1.00 98.00 95 LEU A O 1
ATOM 805 N N . LEU A 1 96 ? -5.084 1.481 1.264 1.00 96.75 96 LEU A N 1
ATOM 806 C CA . LEU A 1 96 ? -4.773 1.480 -0.155 1.00 96.75 96 LEU A CA 1
ATOM 807 C C . LEU A 1 96 ? -3.263 1.289 -0.323 1.00 96.75 96 LEU A C 1
ATOM 809 O O . LEU A 1 96 ? -2.471 2.094 0.180 1.00 96.75 96 LEU A O 1
ATOM 813 N N . ILE A 1 97 ? -2.877 0.238 -1.044 1.00 95.50 97 ILE A N 1
ATOM 814 C CA . ILE A 1 97 ? -1.505 0.006 -1.502 1.00 95.50 97 ILE A CA 1
ATOM 815 C C . ILE A 1 97 ? -1.469 0.216 -3.011 1.00 95.50 97 ILE A C 1
ATOM 817 O O . ILE A 1 97 ? -2.143 -0.484 -3.761 1.00 95.50 97 ILE A O 1
ATOM 821 N N . ASN A 1 98 ? -0.694 1.202 -3.443 1.00 92.88 98 ASN A N 1
ATOM 822 C CA . ASN A 1 98 ? -0.487 1.548 -4.841 1.00 92.88 98 ASN A CA 1
ATOM 823 C C . ASN A 1 98 ? 0.920 1.127 -5.255 1.00 92.88 98 ASN A C 1
ATOM 825 O O . ASN A 1 98 ? 1.874 1.554 -4.608 1.00 92.88 98 ASN A O 1
ATOM 829 N N . CYS A 1 99 ? 1.067 0.331 -6.305 1.00 91.06 99 CYS A N 1
ATOM 830 C CA . CYS A 1 99 ? 2.354 -0.176 -6.761 1.00 91.06 99 CYS A CA 1
ATOM 831 C C . CYS A 1 99 ? 2.624 0.207 -8.215 1.00 91.06 99 CYS A C 1
ATOM 833 O O . CYS A 1 99 ? 1.749 0.061 -9.062 1.00 91.06 99 CYS A O 1
ATOM 835 N N . LEU A 1 100 ? 3.845 0.663 -8.492 1.00 88.06 100 LEU A N 1
ATOM 836 C CA . LEU A 1 100 ? 4.321 1.093 -9.809 1.00 88.06 100 LEU A CA 1
ATOM 837 C C . LEU A 1 100 ? 5.686 0.443 -10.063 1.00 88.06 100 LEU A C 1
ATOM 839 O O . LEU A 1 100 ? 6.579 0.583 -9.225 1.00 88.06 100 LEU A O 1
ATOM 843 N N . CYS A 1 101 ? 5.888 -0.242 -11.191 1.00 82.88 101 CYS A N 1
ATOM 844 C CA . CYS A 1 101 ? 7.228 -0.760 -11.508 1.00 82.88 101 CYS A CA 1
ATOM 845 C C . CYS A 1 101 ? 8.239 0.367 -11.758 1.00 82.88 101 CYS A C 1
ATOM 847 O O . CYS A 1 101 ? 9.386 0.272 -11.327 1.00 82.88 101 CYS A O 1
ATOM 849 N N . GLU A 1 102 ? 7.817 1.452 -12.409 1.00 81.19 102 GLU A N 1
ATOM 850 C CA . GLU A 1 102 ? 8.700 2.551 -12.792 1.00 81.19 102 GLU A CA 1
ATOM 851 C C . GLU A 1 102 ? 8.036 3.913 -12.563 1.00 81.19 102 GLU A C 1
ATOM 853 O O . GLU A 1 102 ? 6.825 4.067 -12.700 1.00 81.19 102 GLU A O 1
ATOM 858 N N . LEU A 1 103 ? 8.845 4.919 -12.212 1.00 75.38 103 LEU A N 1
ATOM 859 C CA . LEU A 1 103 ? 8.409 6.320 -12.111 1.00 75.38 103 LEU A CA 1
ATOM 860 C C . LEU A 1 103 ? 8.822 7.161 -13.332 1.00 75.38 103 LEU A C 1
ATOM 862 O O . LEU A 1 103 ? 8.465 8.334 -13.406 1.00 75.38 103 LEU A O 1
ATOM 866 N N . TRP A 1 104 ? 9.644 6.614 -14.235 1.00 62.06 104 TRP A N 1
ATOM 867 C CA . TRP A 1 104 ? 10.385 7.383 -15.245 1.00 62.06 104 TRP A CA 1
ATOM 868 C C . TRP A 1 104 ? 9.540 7.824 -16.437 1.00 62.06 104 TRP A C 1
ATOM 870 O O . TRP A 1 104 ? 9.820 8.887 -16.990 1.00 62.06 104 TRP A O 1
ATOM 880 N N . ASP A 1 105 ? 8.474 7.091 -16.753 1.00 59.84 105 ASP A N 1
ATOM 881 C CA . ASP A 1 105 ? 7.526 7.470 -17.808 1.00 59.84 105 ASP A CA 1
ATOM 882 C C . ASP A 1 105 ? 6.707 8.724 -17.451 1.00 59.84 105 ASP A C 1
ATOM 884 O O . ASP A 1 105 ? 6.071 9.329 -18.310 1.00 59.84 105 ASP A O 1
ATOM 888 N N . PHE A 1 106 ? 6.776 9.177 -16.193 1.00 62.22 106 PHE A N 1
ATOM 889 C CA . PHE A 1 106 ? 6.019 10.316 -15.685 1.00 62.22 106 PHE A CA 1
ATOM 890 C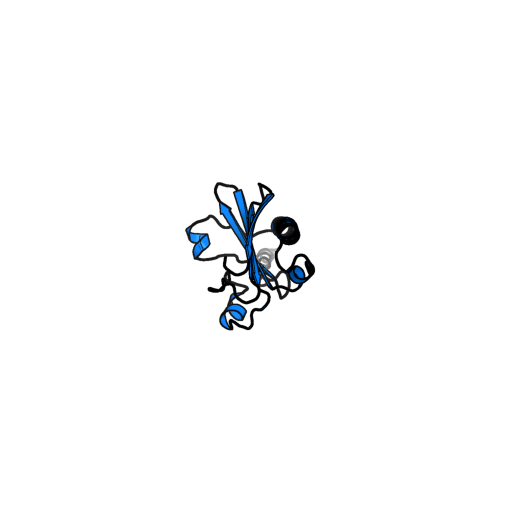 C . PHE A 1 106 ? 6.941 11.247 -14.869 1.00 62.22 106 PHE A C 1
ATOM 892 O O . PHE A 1 106 ? 7.052 11.111 -13.648 1.00 62.22 106 PHE A O 1
ATOM 899 N N . PRO A 1 107 ? 7.617 12.236 -15.490 1.00 64.56 107 PRO A N 1
ATOM 900 C CA . PRO A 1 107 ? 8.549 13.142 -14.799 1.00 64.56 107 PRO A CA 1
ATOM 901 C C . PRO A 1 107 ? 7.934 13.861 -13.587 1.00 64.56 107 PRO A C 1
ATOM 903 O O . PRO A 1 107 ? 8.606 14.125 -12.586 1.00 64.56 107 PRO A O 1
ATOM 906 N N . GLU A 1 108 ? 6.637 14.148 -13.664 1.00 69.00 108 GLU A N 1
ATOM 907 C CA . GLU A 1 108 ? 5.836 14.723 -12.584 1.00 69.00 108 GLU A CA 1
ATOM 908 C C . GLU A 1 108 ? 5.661 13.728 -11.430 1.00 69.00 108 GLU A C 1
ATOM 910 O O . GLU A 1 108 ? 5.834 14.101 -10.268 1.00 69.00 108 GLU A O 1
ATOM 915 N N . ALA A 1 109 ? 5.454 12.440 -11.729 1.00 69.88 109 ALA A N 1
ATOM 916 C CA . ALA A 1 109 ? 5.336 11.390 -10.723 1.00 69.88 109 ALA A CA 1
ATOM 917 C C . ALA A 1 109 ? 6.593 11.287 -9.860 1.00 69.88 109 ALA A C 1
ATOM 919 O O . ALA A 1 109 ? 6.474 11.135 -8.652 1.00 69.88 109 ALA A O 1
ATOM 920 N N . LYS A 1 110 ? 7.800 11.451 -10.414 1.00 72.56 110 LYS A N 1
ATOM 921 C CA . LYS A 1 110 ? 9.037 11.394 -9.613 1.00 72.56 110 LYS A CA 1
ATOM 922 C C . LYS A 1 110 ? 9.089 12.465 -8.518 1.00 72.56 110 LYS A C 1
ATOM 924 O O . LYS A 1 110 ? 9.564 12.201 -7.413 1.00 72.56 110 LYS A O 1
ATOM 929 N N . ASN A 1 111 ? 8.592 13.664 -8.814 1.00 76.44 111 ASN A N 1
ATOM 930 C CA . ASN A 1 111 ? 8.538 14.762 -7.848 1.00 76.44 111 ASN A CA 1
ATOM 931 C C . ASN A 1 111 ? 7.354 14.616 -6.883 1.00 76.44 111 ASN A C 1
ATOM 933 O O . ASN A 1 111 ? 7.451 15.008 -5.718 1.00 76.44 111 ASN A O 1
ATOM 937 N N . GLU A 1 112 ? 6.247 14.041 -7.352 1.00 84.00 112 GLU A N 1
ATOM 938 C CA . GLU A 1 112 ? 4.994 13.968 -6.603 1.00 84.00 112 GLU A CA 1
ATOM 939 C C . GLU A 1 112 ? 4.802 12.669 -5.810 1.00 84.00 112 GLU A C 1
ATOM 941 O O . GLU A 1 112 ? 4.028 12.676 -4.852 1.00 84.00 112 GLU A O 1
ATOM 946 N N . PHE A 1 113 ? 5.556 11.608 -6.113 1.00 86.19 113 PHE A N 1
ATOM 947 C CA . PHE A 1 113 ? 5.428 10.256 -5.550 1.00 86.19 113 PHE A CA 1
ATOM 948 C C . PHE A 1 113 ? 5.384 10.226 -4.018 1.00 86.19 113 PHE A C 1
ATOM 950 O O . PHE A 1 113 ? 4.635 9.464 -3.415 1.00 86.19 113 PHE A O 1
ATOM 957 N N . ASN A 1 114 ? 6.154 11.095 -3.362 1.00 87.19 114 ASN A N 1
ATOM 958 C CA . ASN A 1 114 ? 6.215 11.151 -1.898 1.00 87.19 114 ASN A CA 1
ATOM 959 C C . ASN A 1 114 ? 5.108 12.007 -1.258 1.00 87.19 114 ASN A C 1
ATOM 961 O O . ASN A 1 114 ? 5.070 12.151 -0.035 1.00 87.19 114 ASN A O 1
ATOM 965 N N . SER A 1 115 ? 4.259 12.640 -2.067 1.00 85.19 115 SER A N 1
ATOM 966 C CA . SER A 1 115 ? 3.328 13.687 -1.631 1.00 85.19 115 SER A CA 1
ATOM 967 C C . SER A 1 115 ? 1.887 13.486 -2.081 1.00 85.19 115 SER A C 1
ATOM 969 O O . SER A 1 115 ? 0.984 13.965 -1.398 1.00 85.19 115 SER A O 1
ATOM 971 N N . LYS A 1 116 ? 1.665 12.788 -3.196 1.00 87.50 116 LYS A N 1
ATOM 972 C CA . LYS A 1 116 ? 0.348 12.543 -3.778 1.00 87.50 116 LYS A CA 1
ATOM 973 C C . LYS A 1 116 ? 0.277 11.129 -4.319 1.00 87.50 116 LYS A C 1
ATOM 975 O O . LYS A 1 116 ? 1.295 10.566 -4.721 1.00 87.50 116 LYS A O 1
ATOM 980 N N . LEU A 1 117 ? -0.929 10.580 -4.344 1.00 89.19 117 LEU A N 1
ATOM 981 C CA . LEU A 1 117 ? -1.179 9.293 -4.968 1.00 89.19 117 LEU A CA 1
ATOM 982 C C . LEU A 1 117 ? -0.996 9.432 -6.486 1.00 89.19 117 LEU A C 1
ATOM 984 O O . LEU A 1 117 ? -1.612 10.296 -7.104 1.00 89.19 117 LEU A O 1
ATOM 988 N N . VAL A 1 118 ? -0.126 8.610 -7.068 1.00 87.44 118 VAL A N 1
ATOM 989 C CA . VAL A 1 118 ? 0.137 8.596 -8.510 1.00 87.44 118 VAL A CA 1
ATOM 990 C C . VAL A 1 118 ? -0.695 7.479 -9.119 1.00 87.44 118 VAL A C 1
ATOM 992 O O . VAL A 1 118 ? -0.465 6.301 -8.849 1.00 87.44 118 VAL A O 1
ATOM 995 N N . ILE A 1 119 ? -1.684 7.857 -9.918 1.00 85.12 119 ILE A N 1
ATOM 996 C CA . ILE A 1 119 ? -2.578 6.931 -10.604 1.00 85.12 119 ILE A CA 1
ATOM 997 C C . ILE A 1 119 ? -2.352 7.122 -12.106 1.00 85.12 119 ILE A C 1
ATOM 999 O O . ILE A 1 119 ? -2.695 8.192 -12.603 1.00 85.12 119 ILE A O 1
ATOM 100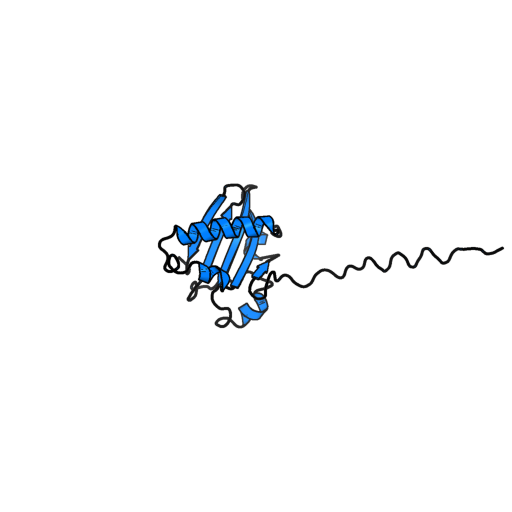3 N N . PRO A 1 120 ? -1.759 6.146 -12.810 1.00 78.12 120 PRO A N 1
ATOM 1004 C CA . PRO A 1 120 ? -1.662 6.193 -14.263 1.00 78.12 120 PRO A CA 1
ATOM 1005 C C . PRO A 1 120 ? -3.050 5.997 -14.886 1.00 78.12 120 PRO A C 1
ATOM 1007 O O . PRO A 1 120 ? -3.827 5.163 -14.415 1.00 78.12 120 PRO A O 1
ATOM 1010 N N . ASP A 1 121 ? -3.352 6.764 -15.935 1.00 75.12 121 ASP A N 1
ATOM 1011 C CA . ASP A 1 121 ? -4.660 6.746 -16.609 1.00 75.12 121 ASP A CA 1
ATOM 1012 C C . ASP A 1 121 ? -4.904 5.448 -17.397 1.00 75.12 121 ASP A C 1
ATOM 1014 O O . ASP A 1 121 ? -6.043 5.004 -17.515 1.00 75.12 121 ASP A O 1
ATOM 1018 N N . ASP A 1 122 ? -3.845 4.828 -17.919 1.00 72.00 122 ASP A N 1
ATOM 1019 C CA . ASP A 1 122 ? -3.876 3.602 -18.727 1.00 72.00 122 ASP A CA 1
ATOM 1020 C C . ASP A 1 122 ? -3.442 2.351 -17.948 1.00 72.00 122 ASP A C 1
ATOM 1022 O O . ASP A 1 122 ? -3.249 1.288 -18.531 1.00 72.00 122 ASP A O 1
ATOM 1026 N N . GLY A 1 123 ? -3.228 2.481 -16.635 1.00 69.50 123 GLY A N 1
ATOM 1027 C CA . GLY A 1 123 ? -2.628 1.422 -15.829 1.00 69.50 123 GLY A CA 1
ATOM 1028 C C . GLY A 1 123 ? -1.139 1.181 -16.114 1.00 69.50 123 GLY A C 1
ATOM 1029 O O . GLY A 1 123 ? -0.512 0.458 -15.360 1.00 69.50 123 GLY A O 1
ATOM 1030 N N . GLY A 1 124 ? -0.511 1.795 -17.117 1.00 69.00 124 GLY A N 1
ATOM 1031 C CA . GLY A 1 124 ? 0.899 1.578 -17.448 1.00 69.00 124 GLY A CA 1
ATOM 1032 C C . GLY A 1 124 ? 1.297 0.109 -17.688 1.00 69.00 124 GLY A C 1
ATOM 1033 O O . GLY A 1 124 ? 0.476 -0.796 -17.812 1.00 69.00 124 GLY A O 1
ATOM 1034 N N . ILE A 1 125 ? 2.609 -0.142 -17.761 1.00 70.31 125 ILE A N 1
ATOM 1035 C CA . ILE A 1 125 ? 3.165 -1.482 -18.048 1.00 70.31 125 ILE A CA 1
ATOM 1036 C C . ILE A 1 125 ? 3.041 -2.426 -16.839 1.00 70.31 125 ILE A C 1
ATOM 1038 O O . ILE A 1 125 ? 2.945 -3.645 -16.988 1.00 70.31 125 ILE A O 1
ATOM 1042 N N . CYS A 1 126 ? 3.082 -1.869 -15.630 1.00 77.56 126 CYS A N 1
ATOM 1043 C CA . CYS A 1 126 ? 3.039 -2.626 -14.389 1.00 77.56 126 CYS A CA 1
ATOM 1044 C C . CYS A 1 126 ? 2.521 -1.732 -13.263 1.00 77.56 126 CYS A C 1
ATOM 1046 O O . CYS A 1 126 ? 3.247 -0.906 -12.689 1.00 77.56 126 CYS A O 1
ATOM 1048 N N . TYR A 1 127 ? 1.241 -1.925 -12.968 1.00 86.19 127 TYR A N 1
ATOM 1049 C CA . TYR A 1 127 ? 0.516 -1.179 -11.963 1.00 86.19 127 TYR A CA 1
ATOM 1050 C C . TYR A 1 127 ? -0.416 -2.077 -11.178 1.00 86.19 127 TYR A C 1
ATOM 1052 O O . TYR A 1 127 ? -1.184 -2.859 -11.740 1.00 86.19 127 TYR A O 1
ATOM 1060 N N . PHE A 1 128 ? -0.392 -1.900 -9.863 1.00 87.50 128 PHE A N 1
ATOM 1061 C CA . PHE A 1 128 ? -1.303 -2.596 -8.973 1.00 87.50 128 PHE A CA 1
ATOM 1062 C C . PHE A 1 128 ? -1.903 -1.612 -7.999 1.00 87.50 128 PHE A C 1
ATOM 1064 O O . PHE A 1 128 ? -1.222 -0.733 -7.465 1.00 87.50 128 PHE A O 1
ATOM 1071 N N . ARG A 1 129 ? -3.176 -1.816 -7.703 1.00 91.31 129 ARG A N 1
ATOM 1072 C CA . ARG A 1 129 ? -3.832 -1.127 -6.610 1.00 91.31 129 ARG A CA 1
ATOM 1073 C C . ARG A 1 129 ? -4.615 -2.133 -5.798 1.00 91.31 129 ARG A C 1
ATOM 1075 O O . ARG A 1 129 ? -5.532 -2.763 -6.305 1.00 91.31 129 ARG A O 1
ATOM 1082 N N . ALA A 1 130 ? -4.265 -2.257 -4.530 1.00 94.12 130 ALA A N 1
ATOM 1083 C CA . ALA A 1 130 ? -5.005 -3.072 -3.587 1.00 94.12 130 ALA A CA 1
ATOM 1084 C C . ALA A 1 130 ? -5.738 -2.170 -2.598 1.00 94.12 130 ALA A C 1
ATOM 1086 O O . ALA A 1 130 ? -5.126 -1.310 -1.962 1.00 94.12 130 ALA A O 1
ATOM 1087 N N . TYR A 1 131 ? -7.039 -2.393 -2.449 1.00 96.19 131 TYR A N 1
ATOM 1088 C CA . TYR A 1 131 ? -7.841 -1.864 -1.354 1.00 96.19 131 TYR A CA 1
ATOM 1089 C C . TYR A 1 131 ? -7.991 -2.962 -0.313 1.00 96.19 131 TYR A C 1
ATOM 1091 O O . TYR A 1 131 ? -8.611 -3.994 -0.571 1.00 96.19 131 TYR A O 1
ATOM 1099 N N . ILE A 1 132 ? -7.381 -2.757 0.847 1.00 97.81 132 ILE A N 1
ATOM 1100 C CA . ILE A 1 132 ? -7.275 -3.781 1.878 1.00 97.81 132 ILE A CA 1
ATOM 1101 C C . ILE A 1 132 ? -8.087 -3.340 3.076 1.00 97.81 132 ILE A C 1
ATOM 1103 O O . ILE A 1 132 ? -7.727 -2.378 3.752 1.00 97.81 132 ILE A O 1
ATOM 1107 N N . ASN A 1 133 ? -9.158 -4.066 3.364 1.00 98.19 133 ASN A N 1
ATOM 1108 C CA . ASN A 1 133 ? -9.883 -3.886 4.607 1.00 98.19 133 ASN A CA 1
ATOM 1109 C C . ASN A 1 133 ? -9.127 -4.630 5.711 1.00 98.19 133 ASN A C 1
ATOM 1111 O O . ASN A 1 133 ? -9.127 -5.864 5.762 1.00 98.19 133 ASN A O 1
ATOM 1115 N N . LEU A 1 134 ? -8.441 -3.875 6.568 1.00 98.12 134 LEU A N 1
ATOM 1116 C CA . LEU A 1 134 ? -7.593 -4.434 7.613 1.00 98.12 134 LEU A CA 1
ATOM 1117 C C . LEU A 1 134 ? -8.416 -5.096 8.716 1.00 98.12 134 LEU A C 1
ATOM 1119 O O . LEU A 1 134 ? -7.934 -6.050 9.312 1.00 98.12 134 LEU A O 1
ATOM 1123 N N . ASP A 1 135 ? -9.647 -4.660 8.969 1.00 97.56 135 ASP A N 1
ATOM 1124 C CA . ASP A 1 135 ? -10.485 -5.242 10.022 1.00 97.56 135 ASP A CA 1
ATOM 1125 C C . ASP A 1 135 ? -11.119 -6.563 9.570 1.00 97.56 135 ASP A C 1
ATOM 1127 O O . ASP A 1 135 ? -11.133 -7.542 10.319 1.00 97.56 135 ASP A O 1
ATOM 1131 N N . LYS A 1 136 ? -11.552 -6.631 8.306 1.00 97.75 136 LYS A N 1
ATOM 1132 C CA . LYS A 1 136 ? -12.191 -7.810 7.700 1.00 97.75 136 LYS A CA 1
ATOM 1133 C C . LYS A 1 136 ? -11.216 -8.769 7.008 1.00 97.75 136 LYS A C 1
ATOM 1135 O O . LYS A 1 136 ? -11.637 -9.844 6.595 1.00 97.75 136 LYS A O 1
ATOM 1140 N N . ASN A 1 137 ? -9.936 -8.410 6.876 1.00 96.88 137 ASN A N 1
ATOM 1141 C CA . ASN A 1 137 ? -8.923 -9.160 6.116 1.00 96.88 137 ASN A CA 1
ATOM 1142 C C . ASN A 1 137 ? -9.338 -9.456 4.664 1.00 96.88 137 ASN A C 1
ATOM 1144 O O . ASN A 1 137 ? -9.079 -10.542 4.151 1.00 96.88 137 ASN A O 1
ATOM 1148 N N . THR A 1 138 ? -9.992 -8.502 4.002 1.00 96.62 138 THR A N 1
ATOM 1149 C CA . THR A 1 138 ? -10.382 -8.648 2.592 1.00 96.62 138 THR A CA 1
ATOM 1150 C C . THR A 1 138 ? -9.514 -7.771 1.705 1.00 96.62 138 THR A C 1
ATOM 1152 O O . THR A 1 138 ? -9.059 -6.702 2.120 1.00 96.62 138 THR A O 1
ATOM 1155 N N . VAL A 1 139 ? -9.265 -8.244 0.485 1.00 96.00 139 VAL A N 1
ATOM 1156 C CA . VAL A 1 139 ? -8.453 -7.548 -0.514 1.00 96.00 139 VAL A CA 1
ATOM 1157 C C . VAL A 1 139 ? -9.264 -7.419 -1.792 1.00 96.00 139 VAL A C 1
ATOM 1159 O O . VAL A 1 139 ? -9.750 -8.414 -2.320 1.00 96.00 139 VAL A O 1
ATOM 1162 N N . ASN A 1 140 ? -9.387 -6.193 -2.291 1.00 93.88 140 ASN A N 1
ATOM 1163 C CA . ASN A 1 140 ? -9.844 -5.921 -3.645 1.00 93.88 140 ASN A CA 1
ATOM 1164 C C . ASN A 1 140 ? -8.646 -5.437 -4.468 1.00 93.88 140 ASN A C 1
ATOM 1166 O O . ASN A 1 140 ? -8.112 -4.355 -4.211 1.00 93.88 140 ASN A O 1
ATOM 1170 N N . LEU A 1 141 ? -8.195 -6.277 -5.396 1.00 90.31 141 LEU A N 1
ATOM 1171 C CA . LEU A 1 141 ? -6.989 -6.079 -6.189 1.00 90.31 141 LEU A CA 1
ATOM 1172 C C . LEU A 1 141 ? -7.346 -5.669 -7.621 1.00 90.31 141 LEU A C 1
ATOM 1174 O O . LEU A 1 141 ? -8.060 -6.387 -8.310 1.00 90.31 141 LEU A O 1
ATOM 1178 N N . ILE A 1 142 ? -6.767 -4.558 -8.063 1.00 88.12 142 ILE A N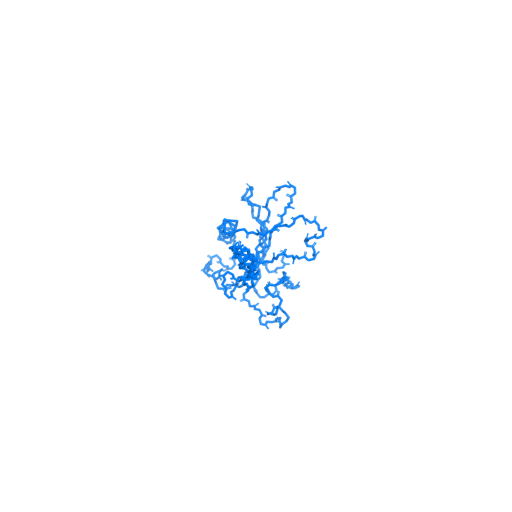 1
ATOM 1179 C CA . ILE A 1 142 ? -6.801 -4.044 -9.433 1.00 88.12 142 ILE A CA 1
ATOM 1180 C C . ILE A 1 142 ? -5.402 -4.186 -10.027 1.00 88.12 142 ILE A C 1
ATOM 1182 O O . ILE A 1 142 ? -4.419 -3.788 -9.390 1.00 88.12 142 ILE A O 1
ATOM 1186 N N . VAL A 1 143 ? -5.312 -4.710 -11.248 1.00 82.31 143 VAL A N 1
ATOM 1187 C CA . VAL A 1 143 ? -4.054 -4.885 -11.987 1.00 82.31 143 VAL A CA 1
ATOM 1188 C C . VAL A 1 143 ? -4.194 -4.236 -13.359 1.00 82.31 143 VAL A C 1
ATOM 1190 O O . VAL A 1 143 ? -5.161 -4.498 -14.059 1.00 82.31 143 VAL A O 1
ATOM 1193 N N . ASN A 1 144 ? -3.240 -3.380 -13.734 1.00 73.81 144 ASN A N 1
ATOM 1194 C CA . ASN A 1 144 ? -3.146 -2.758 -15.063 1.00 73.81 144 ASN A CA 1
ATOM 1195 C C . ASN A 1 144 ? -4.435 -2.082 -15.590 1.00 73.81 144 ASN A C 1
ATOM 1197 O O . ASN A 1 144 ? -4.695 -2.087 -16.788 1.00 73.81 144 ASN A O 1
ATOM 1201 N N . GLY A 1 145 ? -5.215 -1.440 -14.715 1.00 56.00 145 GLY A N 1
ATOM 1202 C CA . GLY A 1 145 ? -6.304 -0.545 -15.132 1.00 56.00 145 GLY A CA 1
ATOM 1203 C C . GLY A 1 145 ? -7.632 -1.206 -15.527 1.00 56.00 145 GLY A C 1
ATOM 1204 O O . GLY A 1 145 ? -8.509 -0.481 -15.994 1.00 56.00 145 GLY A O 1
ATOM 1205 N N . GLU A 1 146 ? -7.807 -2.516 -15.314 1.00 46.62 146 GLU A N 1
ATOM 1206 C CA . GLU A 1 146 ? -9.112 -3.206 -15.427 1.00 46.62 146 GLU A CA 1
ATOM 1207 C C . GLU A 1 146 ? -9.913 -3.225 -14.116 1.00 46.62 146 GLU A C 1
ATOM 1209 O O . GLU A 1 146 ? -9.317 -3.481 -13.042 1.00 46.62 146 GLU A O 1
#

Foldseek 3Di:
DDDDDPPPPPVPPPPPPVDDPDQAPDPQEAEAQDAPVDVVVFAWDTDDPVNVVLVVVLVLVVVCVDPDPCVVPSVLQVQWRWYWTWTDDPNFIKIKIKTDNDQVVPPVCSVCVRHYDDDDPQLPPWIKIWIARSVVSDIDIDTRND

Secondary structure (DSSP, 8-state):
-----SSSTTTTSS---------EEETTEEE----TTHHHHSEEE---HHHHHHHHHHHHHHHHHS-STTTT-TTHHHHSEEEEEEEEETTEEEEEEEEES-STT-HHHHHHTTTS----TT--SSEEEEEEETTTTEEEEEETT-

pLDDT: mean 79.59, std 16.74, range [44.09, 98.19]

Radius of gyration: 20.53 Å; chains: 1; bounding box: 39×57×68 Å

Organism: NCBI:txid1046115